Protein AF-A0A1X0ZME7-F1 (afdb_monomer_lite)

pLDDT: mean 74.27, std 9.09, range [40.81, 86.56]

Sequence (158 aa):
MDTLIKDPNEPKKK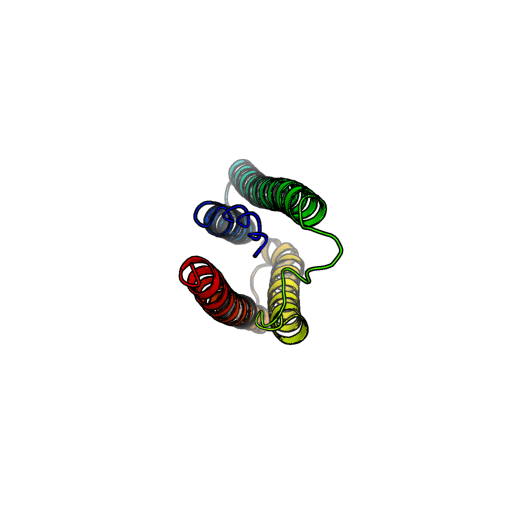KPIATLVGLAALIAAQFFTGHEWFRNLLLAIGVAGFALEGLFVVLYDRAHKKWLASQPDHVDPFRGAPEFPHLKQCIGLAIGMGAFCSIGYVGGPMRETGFTNENWWVLLLIPVMFAGFGYASRIQKKHSKAYMAWRDSQDHSK

Structure (mmCIF, N/CA/C/O backbone):
data_AF-A0A1X0ZME7-F1
#
_entry.id   AF-A0A1X0ZME7-F1
#
loop_
_atom_site.group_PDB
_atom_site.id
_atom_site.type_symbol
_atom_site.label_atom_id
_atom_site.label_alt_id
_atom_site.label_comp_id
_atom_site.label_asym_id
_atom_site.label_entity_id
_atom_site.label_seq_id
_atom_site.pdbx_PDB_ins_code
_atom_site.Cartn_x
_atom_site.Cartn_y
_atom_site.Cartn_z
_atom_site.occupancy
_atom_site.B_iso_or_equiv
_atom_site.auth_seq_id
_atom_site.auth_comp_id
_atom_site.auth_asym_id
_atom_site.auth_atom_id
_atom_site.pdbx_PDB_model_num
ATOM 1 N N . MET A 1 1 ? 24.068 -0.257 -32.023 1.00 44.34 1 MET A N 1
ATOM 2 C CA . MET A 1 1 ? 23.598 -0.367 -30.628 1.00 44.34 1 MET A CA 1
ATOM 3 C C . MET A 1 1 ? 22.367 0.502 -30.541 1.00 44.34 1 MET A C 1
ATOM 5 O O . MET A 1 1 ? 22.503 1.713 -30.421 1.00 44.34 1 MET A O 1
ATOM 9 N N . ASP A 1 2 ? 21.197 -0.100 -30.718 1.00 45.12 2 ASP A N 1
ATOM 10 C CA . ASP A 1 2 ? 19.942 0.638 -30.618 1.00 45.12 2 ASP A CA 1
ATOM 11 C C . ASP A 1 2 ? 19.630 0.859 -29.141 1.00 45.12 2 ASP A C 1
ATOM 13 O O . ASP A 1 2 ? 19.692 -0.059 -28.322 1.00 45.12 2 ASP A O 1
ATOM 17 N N . THR A 1 3 ? 19.424 2.120 -28.779 1.00 54.47 3 THR A N 1
ATOM 18 C CA . THR A 1 3 ? 19.296 2.555 -27.393 1.00 54.47 3 THR A CA 1
ATOM 19 C C . THR A 1 3 ? 17.866 2.338 -26.909 1.00 54.47 3 THR A C 1
ATOM 21 O O . THR A 1 3 ? 16.914 2.833 -27.508 1.00 54.47 3 THR A O 1
ATOM 24 N N . LEU A 1 4 ? 17.711 1.604 -25.803 1.00 58.50 4 LEU A N 1
ATOM 25 C CA . LEU A 1 4 ? 16.428 1.458 -25.114 1.00 58.50 4 LEU A CA 1
ATOM 26 C C . LEU A 1 4 ? 15.871 2.840 -24.745 1.00 58.50 4 LEU A C 1
ATOM 28 O O . LEU A 1 4 ? 16.574 3.682 -24.175 1.00 58.50 4 LEU A O 1
ATOM 32 N N . ILE A 1 5 ? 14.592 3.071 -25.051 1.00 62.28 5 ILE A N 1
ATOM 33 C CA . ILE A 1 5 ? 13.903 4.300 -24.646 1.00 62.28 5 ILE A CA 1
ATOM 34 C C . ILE A 1 5 ? 13.709 4.248 -23.128 1.00 62.28 5 ILE A C 1
ATOM 36 O O . ILE A 1 5 ? 13.294 3.227 -22.583 1.00 62.28 5 ILE A O 1
ATOM 40 N N . LYS A 1 6 ? 13.990 5.353 -22.435 1.00 66.38 6 LYS A N 1
ATOM 41 C CA . LYS A 1 6 ? 13.961 5.444 -20.969 1.00 66.38 6 LYS A CA 1
ATOM 42 C C . LYS A 1 6 ? 12.566 5.171 -20.384 1.00 66.38 6 LYS A C 1
ATOM 44 O O . LYS A 1 6 ? 11.595 5.802 -20.798 1.00 66.38 6 LYS A O 1
ATOM 49 N N . ASP A 1 7 ? 12.494 4.282 -19.388 1.00 63.94 7 ASP A N 1
ATOM 50 C CA . ASP A 1 7 ? 11.266 3.971 -18.632 1.00 63.94 7 ASP A CA 1
ATOM 51 C C . ASP A 1 7 ? 10.716 5.239 -17.944 1.00 63.94 7 ASP A C 1
ATOM 53 O O . ASP A 1 7 ? 11.474 5.934 -17.243 1.00 63.94 7 ASP A O 1
ATOM 57 N N . PRO A 1 8 ? 9.430 5.596 -18.140 1.00 60.47 8 PRO A N 1
ATOM 58 C CA . PRO A 1 8 ? 8.815 6.716 -17.444 1.00 60.47 8 PRO A CA 1
ATOM 59 C C . PRO A 1 8 ? 8.953 6.574 -15.923 1.00 60.47 8 PRO A C 1
ATOM 61 O O . PRO A 1 8 ? 8.586 5.571 -15.314 1.00 60.47 8 PRO A O 1
ATOM 64 N N . ASN A 1 9 ? 9.459 7.628 -15.275 1.00 60.56 9 ASN A N 1
ATOM 65 C CA . ASN A 1 9 ? 9.601 7.654 -13.821 1.00 60.56 9 ASN A CA 1
ATOM 66 C C . ASN A 1 9 ? 8.243 7.425 -13.141 1.00 60.56 9 ASN A C 1
ATOM 68 O O . ASN A 1 9 ? 7.329 8.241 -13.279 1.00 60.56 9 ASN A O 1
ATOM 72 N N . GLU A 1 10 ? 8.138 6.370 -12.331 1.00 58.09 10 GLU A N 1
ATOM 73 C CA . GLU A 1 10 ? 6.985 6.200 -11.449 1.00 58.09 10 GLU A CA 1
ATOM 74 C C . GLU A 1 10 ? 6.881 7.424 -10.510 1.00 58.09 10 GLU A C 1
ATOM 76 O O . GLU A 1 10 ? 7.906 7.883 -9.983 1.00 58.09 10 GLU A O 1
ATOM 81 N N . PRO A 1 11 ? 5.684 8.000 -10.280 1.00 54.94 11 PRO A N 1
ATOM 82 C CA . PRO A 1 11 ? 5.516 9.144 -9.387 1.00 54.94 11 PRO A CA 1
ATOM 83 C C . PRO A 1 11 ? 5.785 8.750 -7.921 1.00 54.94 11 PRO A C 1
ATOM 85 O O . PRO A 1 11 ? 4.875 8.503 -7.132 1.00 54.94 11 PRO A O 1
ATOM 88 N N . LYS A 1 12 ? 7.067 8.744 -7.532 1.00 54.44 12 LYS A N 1
ATOM 89 C CA . LYS A 1 12 ? 7.604 8.260 -6.243 1.00 54.44 12 LYS A CA 1
ATOM 90 C C . LYS A 1 12 ? 7.043 8.926 -4.977 1.00 54.44 12 LYS A C 1
ATOM 92 O O . LYS A 1 12 ? 7.315 8.438 -3.886 1.00 54.44 12 LYS A O 1
ATOM 97 N N . LYS A 1 13 ? 6.326 10.053 -5.068 1.00 50.94 13 LYS A N 1
ATOM 98 C CA . LYS A 1 13 ? 6.042 10.912 -3.897 1.00 50.94 13 LYS A CA 1
ATOM 99 C C . LYS A 1 13 ? 4.569 11.069 -3.505 1.00 50.94 13 LYS A C 1
ATOM 101 O O . LYS A 1 13 ? 4.320 11.543 -2.405 1.00 50.94 13 LYS A O 1
ATOM 106 N N . LYS A 1 14 ? 3.599 10.689 -4.349 1.00 52.03 14 LYS A N 1
ATOM 107 C CA . LYS A 1 14 ? 2.168 10.987 -4.091 1.00 52.03 14 LYS A CA 1
ATOM 108 C C . LYS A 1 14 ? 1.305 9.768 -3.741 1.00 52.03 14 LYS A C 1
ATOM 110 O O . LYS A 1 14 ? 0.389 9.911 -2.941 1.00 52.03 14 LYS A O 1
ATOM 115 N N . LYS A 1 15 ? 1.640 8.576 -4.254 1.00 54.75 15 LYS A N 1
ATOM 116 C CA . LYS A 1 15 ? 0.935 7.313 -3.950 1.00 54.75 15 LYS A CA 1
ATOM 117 C C . LYS A 1 15 ? 0.895 6.974 -2.447 1.00 54.75 15 LYS A C 1
ATOM 119 O O . LYS A 1 15 ? -0.200 6.899 -1.906 1.00 54.75 15 LYS A O 1
ATOM 124 N N . PRO A 1 16 ? 2.033 6.844 -1.732 1.00 60.56 16 PRO A N 1
ATOM 125 C CA . PRO A 1 16 ? 2.008 6.335 -0.358 1.00 60.56 16 PRO A CA 1
ATOM 126 C C . PRO A 1 16 ? 1.342 7.289 0.644 1.00 60.56 16 PRO A C 1
ATOM 128 O O . PRO A 1 16 ? 0.871 6.838 1.681 1.00 60.56 16 PRO A O 1
ATOM 131 N N . ILE A 1 17 ? 1.280 8.592 0.343 1.00 62.75 17 ILE A N 1
ATOM 132 C CA . ILE A 1 17 ? 0.643 9.592 1.213 1.00 62.75 17 ILE A CA 1
ATOM 133 C C . ILE A 1 17 ? -0.883 9.495 1.113 1.00 62.75 17 ILE A C 1
ATOM 135 O O . ILE A 1 17 ? -1.549 9.511 2.142 1.00 62.75 17 ILE A O 1
ATOM 139 N N . ALA A 1 18 ? -1.437 9.343 -0.097 1.00 62.97 18 ALA A N 1
ATOM 140 C CA . ALA A 1 18 ? -2.883 9.226 -0.295 1.00 62.97 18 ALA A CA 1
ATOM 141 C C . ALA A 1 18 ? -3.450 7.968 0.385 1.00 62.97 18 ALA A C 1
ATOM 143 O O . ALA A 1 18 ? -4.465 8.050 1.074 1.00 62.97 18 ALA A O 1
ATOM 144 N N . THR A 1 19 ? -2.742 6.839 0.279 1.00 65.12 19 THR A N 1
ATOM 145 C CA . THR A 1 19 ? -3.105 5.581 0.944 1.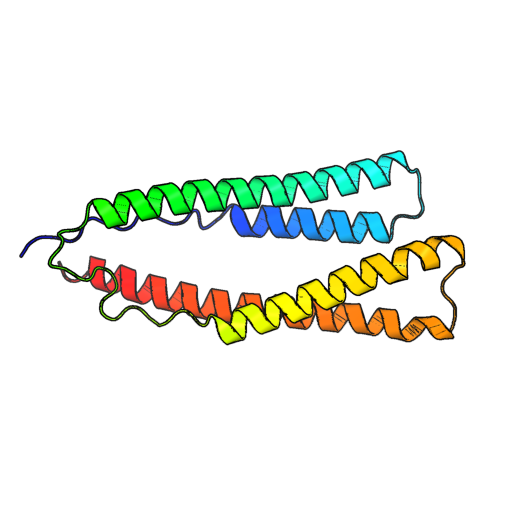00 65.12 19 THR A CA 1
ATOM 146 C C . THR A 1 19 ? -3.029 5.697 2.463 1.00 65.12 19 THR A C 1
ATOM 148 O O . THR A 1 19 ? -3.947 5.274 3.154 1.00 65.12 19 THR A O 1
ATOM 151 N N . LEU A 1 20 ? -1.962 6.303 3.004 1.00 67.50 20 LEU A N 1
ATOM 152 C CA . LEU A 1 20 ? -1.810 6.506 4.451 1.00 67.50 20 LEU A CA 1
ATOM 153 C C . LEU A 1 20 ? -2.905 7.409 5.021 1.00 67.50 20 LEU A C 1
ATOM 155 O O . LEU A 1 20 ? -3.473 7.087 6.060 1.00 67.50 20 LEU A O 1
ATOM 159 N N . VAL A 1 21 ? -3.215 8.512 4.335 1.00 73.31 21 VAL A N 1
ATOM 160 C CA . VAL A 1 21 ? -4.287 9.433 4.734 1.00 73.31 21 VAL A CA 1
ATOM 161 C C . VAL A 1 21 ? -5.645 8.737 4.658 1.00 73.31 21 VAL A C 1
ATOM 163 O O . VAL A 1 21 ? -6.425 8.839 5.600 1.00 73.31 21 VAL A O 1
ATOM 166 N N . GLY A 1 22 ? -5.907 7.982 3.586 1.00 73.75 22 GLY A N 1
ATOM 167 C CA . GLY A 1 22 ? -7.151 7.231 3.433 1.00 73.75 22 GLY A CA 1
ATOM 168 C C . GLY A 1 22 ? -7.332 6.169 4.521 1.00 73.75 22 GLY A C 1
ATOM 169 O O . GLY A 1 22 ? -8.386 6.095 5.149 1.00 73.75 22 GLY A O 1
ATOM 170 N N . LEU A 1 23 ? -6.283 5.395 4.810 1.00 71.75 23 LEU A N 1
ATOM 171 C CA . LEU A 1 23 ? -6.303 4.349 5.834 1.00 71.75 23 LEU A CA 1
ATOM 172 C C . LEU A 1 23 ? -6.454 4.939 7.245 1.00 71.75 23 LEU A C 1
ATOM 174 O O . LEU A 1 23 ? -7.252 4.444 8.036 1.00 71.75 23 LEU A O 1
ATOM 178 N N . ALA A 1 24 ? -5.738 6.026 7.548 1.00 73.88 24 ALA A N 1
ATOM 179 C CA . ALA A 1 24 ? -5.860 6.731 8.821 1.00 73.88 24 ALA A CA 1
ATOM 180 C C . ALA A 1 24 ? -7.265 7.318 9.018 1.00 73.88 24 ALA A C 1
ATOM 182 O O . ALA A 1 24 ? -7.812 7.221 10.113 1.00 73.88 24 ALA A O 1
ATOM 183 N N . ALA A 1 25 ? -7.870 7.873 7.962 1.00 76.88 25 ALA A N 1
ATOM 184 C CA . ALA A 1 25 ? -9.225 8.409 8.009 1.00 76.88 25 ALA A CA 1
ATOM 185 C C . ALA A 1 25 ? -10.276 7.311 8.240 1.00 76.88 25 ALA A C 1
ATOM 187 O O . ALA A 1 25 ? -11.174 7.503 9.054 1.00 76.88 25 ALA A O 1
ATOM 188 N N . LEU A 1 26 ? -10.137 6.142 7.600 1.00 74.19 26 LEU A N 1
ATOM 189 C CA . LEU A 1 26 ? -11.032 5.003 7.839 1.00 74.19 26 LEU A CA 1
ATOM 190 C C . LEU A 1 26 ? -10.895 4.439 9.257 1.00 74.19 26 LEU A C 1
ATOM 192 O O . LEU A 1 26 ? -11.903 4.169 9.904 1.00 74.19 26 LEU A O 1
ATOM 196 N N . ILE A 1 27 ? -9.666 4.299 9.765 1.00 72.94 27 ILE A N 1
ATOM 197 C CA . ILE A 1 27 ? -9.436 3.874 11.153 1.00 72.94 27 ILE A CA 1
ATOM 198 C C . ILE A 1 27 ? -10.060 4.896 12.110 1.00 72.94 27 ILE A C 1
ATOM 200 O O . ILE A 1 27 ? -10.824 4.520 12.994 1.00 72.94 27 ILE A O 1
ATOM 204 N N . ALA A 1 28 ? -9.806 6.191 11.903 1.00 74.19 28 ALA A N 1
ATOM 205 C CA . ALA A 1 28 ? -10.382 7.252 12.724 1.00 74.19 28 ALA A CA 1
ATOM 206 C C . ALA A 1 28 ? -11.918 7.248 12.686 1.00 74.19 28 ALA A C 1
ATOM 208 O O . ALA A 1 28 ? -12.540 7.391 13.734 1.00 74.19 28 ALA A O 1
ATOM 209 N N . ALA A 1 29 ? -12.534 7.030 11.518 1.00 73.44 29 ALA A N 1
ATOM 210 C CA . ALA A 1 29 ? -13.988 6.939 11.380 1.00 73.44 29 ALA A CA 1
ATOM 211 C C . ALA A 1 29 ? -14.584 5.803 12.225 1.00 73.44 29 ALA A C 1
ATOM 213 O O . ALA A 1 29 ? -15.652 5.974 12.811 1.00 73.44 29 ALA A O 1
ATOM 214 N N . GLN A 1 30 ? -13.882 4.672 12.323 1.00 69.25 30 GLN A N 1
ATOM 215 C CA . GLN A 1 30 ? -14.367 3.487 13.028 1.00 69.25 30 GLN A CA 1
ATOM 216 C C . GLN A 1 30 ? -14.342 3.632 14.551 1.00 69.25 30 GLN A C 1
ATOM 218 O O . GLN A 1 30 ? -15.204 3.084 15.232 1.00 69.25 30 GLN A O 1
ATOM 223 N N . PHE A 1 31 ? -13.392 4.404 15.081 1.00 67.88 31 PHE A N 1
ATOM 224 C CA . PHE A 1 31 ? -13.291 4.693 16.515 1.00 67.88 31 PHE A CA 1
ATOM 225 C C . PHE A 1 31 ? -13.994 5.994 16.925 1.00 67.88 31 PHE A C 1
ATOM 227 O O . PHE A 1 31 ? -14.079 6.302 18.114 1.00 67.88 31 PHE A O 1
ATOM 234 N N . PHE A 1 32 ? -14.521 6.765 15.969 1.00 71.94 32 PHE A N 1
ATOM 235 C CA . PHE A 1 32 ? -15.216 8.011 16.263 1.00 71.94 32 PHE A CA 1
ATOM 236 C C . PHE A 1 32 ? -16.651 7.749 16.748 1.00 71.94 32 PHE A C 1
ATOM 238 O O . PHE A 1 32 ? -17.540 7.350 15.990 1.00 71.94 32 PHE A O 1
ATOM 245 N N . THR A 1 33 ? -16.888 8.014 18.032 1.00 65.25 33 THR A N 1
ATOM 246 C CA . THR A 1 33 ? -18.199 7.894 18.696 1.00 65.25 33 THR A CA 1
ATOM 247 C C . THR A 1 33 ? -18.973 9.217 18.764 1.00 65.25 33 THR A C 1
ATOM 249 O O . THR A 1 33 ? -20.065 9.258 19.321 1.00 65.25 33 THR A O 1
ATOM 252 N N . GLY A 1 34 ? -18.428 10.298 18.191 1.00 68.69 34 GLY A N 1
ATOM 253 C CA . GLY A 1 34 ? -19.056 11.620 18.155 1.00 68.69 34 GLY A CA 1
ATOM 254 C C . GLY A 1 34 ? -20.099 11.798 17.042 1.00 68.69 34 GLY A C 1
ATOM 255 O O . GLY A 1 34 ? -20.668 10.844 16.517 1.00 68.69 34 GLY A O 1
ATOM 256 N N . HIS A 1 35 ? -20.336 13.057 16.661 1.00 76.50 35 HIS A N 1
ATOM 257 C CA . HIS A 1 35 ? -21.356 13.463 15.685 1.00 76.50 35 HIS A CA 1
ATOM 258 C C . HIS A 1 35 ? -21.237 12.728 14.334 1.00 76.50 35 HIS A C 1
ATOM 260 O O . HIS A 1 35 ? -20.172 12.723 13.713 1.00 76.50 35 HIS A O 1
ATOM 266 N N . GLU A 1 36 ? -22.347 12.185 13.819 1.00 75.69 36 GLU A N 1
ATOM 267 C CA . GLU A 1 36 ? -22.352 11.373 12.585 1.00 75.69 36 GLU A CA 1
ATOM 268 C C . GLU A 1 36 ? -21.784 12.092 11.354 1.00 75.69 36 GLU A C 1
ATOM 270 O O . GLU A 1 36 ? -21.160 11.465 10.499 1.00 75.69 36 GLU A O 1
ATOM 275 N N . TRP A 1 37 ? -21.935 13.417 11.288 1.00 78.19 37 TRP A N 1
ATOM 276 C CA . TRP A 1 37 ? -21.370 14.243 10.222 1.00 78.19 37 TRP A CA 1
ATOM 277 C C . TRP A 1 37 ? -19.847 14.089 10.104 1.00 78.19 37 TRP A C 1
ATOM 279 O O . TRP A 1 37 ? -19.325 13.897 9.007 1.00 78.19 37 TRP A O 1
ATOM 289 N N . PHE A 1 38 ? -19.129 14.111 11.231 1.00 78.19 38 PHE A N 1
ATOM 290 C CA . PHE A 1 38 ? -17.673 13.956 11.245 1.00 78.19 38 PHE A CA 1
ATOM 291 C C . PHE A 1 38 ? -17.245 12.545 10.838 1.00 78.19 38 PHE A C 1
ATOM 293 O O . PHE A 1 38 ? -16.267 12.392 10.108 1.00 78.19 38 PHE A O 1
ATOM 300 N N . ARG A 1 39 ? -18.008 11.518 11.233 1.00 72.50 39 ARG A N 1
ATOM 301 C CA . ARG A 1 39 ? -17.779 10.137 10.785 1.00 72.50 39 ARG A CA 1
ATOM 302 C C . ARG A 1 39 ? -17.922 10.022 9.266 1.00 72.50 39 ARG A C 1
ATOM 304 O O . ARG A 1 39 ? -17.044 9.472 8.608 1.00 72.50 39 ARG A O 1
ATOM 311 N N . ASN A 1 40 ? -18.989 10.586 8.701 1.00 77.75 40 ASN A N 1
ATOM 312 C CA . ASN A 1 40 ? -19.235 10.561 7.258 1.00 77.75 40 ASN A CA 1
ATOM 313 C C . ASN A 1 40 ? -18.165 11.340 6.478 1.00 77.75 40 ASN A C 1
ATOM 315 O O . ASN A 1 40 ? -17.740 10.895 5.413 1.00 77.75 40 ASN A O 1
ATOM 319 N N . LEU A 1 41 ? -17.671 12.452 7.030 1.00 82.88 41 LEU A N 1
ATOM 320 C CA . LEU A 1 41 ? -16.558 13.208 6.454 1.00 82.88 41 LEU A CA 1
ATOM 321 C C . LEU A 1 41 ? -15.261 12.380 6.418 1.00 82.88 41 LEU A C 1
ATOM 323 O O . LEU A 1 41 ? -14.583 12.340 5.393 1.00 82.88 41 LEU A O 1
ATOM 327 N N . LEU A 1 42 ? -14.929 11.685 7.513 1.00 78.88 42 LEU A N 1
ATOM 328 C CA . LEU A 1 42 ? -13.753 10.810 7.591 1.00 78.88 42 LEU A CA 1
ATOM 329 C C . LEU A 1 42 ? -13.847 9.634 6.609 1.00 78.88 42 LEU A C 1
ATOM 331 O O . LEU A 1 42 ? -12.867 9.320 5.934 1.00 78.88 42 LEU A O 1
ATOM 335 N N . LEU A 1 43 ? -15.031 9.034 6.460 1.00 77.62 43 LEU A N 1
ATOM 336 C CA . LEU A 1 43 ? -15.275 8.000 5.452 1.00 77.62 43 LEU A CA 1
ATOM 337 C C . LEU A 1 43 ? -15.100 8.543 4.027 1.00 77.62 43 LEU A C 1
ATOM 339 O O . LEU A 1 43 ? -14.441 7.902 3.210 1.00 77.62 43 LEU A O 1
ATOM 343 N N . ALA A 1 44 ? -15.620 9.740 3.735 1.00 77.62 44 ALA A N 1
ATOM 344 C CA . ALA A 1 44 ? -15.461 10.382 2.431 1.00 77.62 44 ALA A CA 1
ATOM 345 C C . ALA A 1 44 ? -13.987 10.678 2.104 1.00 77.62 44 ALA A C 1
ATOM 347 O O . ALA A 1 44 ? -13.545 10.418 0.984 1.00 77.62 44 ALA A O 1
ATOM 348 N N . ILE A 1 45 ? -13.205 11.151 3.083 1.00 80.94 45 ILE A N 1
ATOM 349 C CA . ILE A 1 45 ? -11.750 11.332 2.947 1.00 80.94 45 ILE A CA 1
ATOM 350 C C . ILE A 1 45 ? -11.064 9.988 2.677 1.00 80.94 45 ILE A C 1
ATOM 352 O O . ILE A 1 45 ? -10.216 9.902 1.788 1.00 80.94 45 ILE A O 1
ATOM 356 N N . GLY A 1 46 ? -11.462 8.938 3.402 1.00 75.31 46 GLY A N 1
ATOM 357 C CA . GLY A 1 46 ? -11.008 7.567 3.183 1.00 75.31 46 GLY A CA 1
ATOM 358 C C . GLY A 1 46 ? -11.182 7.133 1.729 1.00 75.31 46 GLY A C 1
ATOM 359 O O . GLY A 1 46 ? -10.206 6.829 1.043 1.00 75.31 46 GLY A O 1
ATO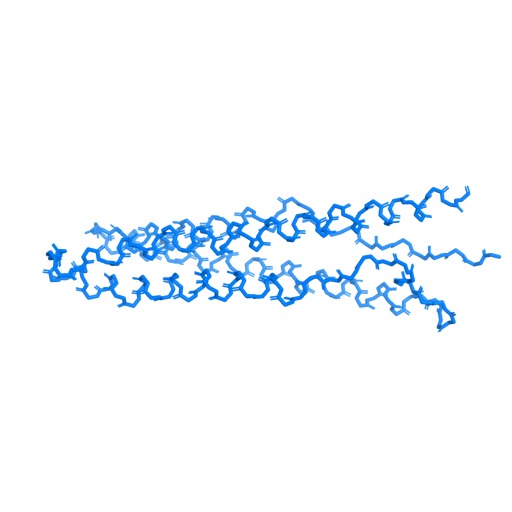M 360 N N . VAL A 1 47 ? -12.422 7.180 1.235 1.00 76.94 47 VAL A N 1
ATOM 361 C CA . VAL A 1 47 ? -12.785 6.802 -0.141 1.00 76.94 47 VAL A CA 1
ATOM 362 C C . VAL A 1 47 ? -12.044 7.652 -1.177 1.00 76.94 47 VAL A C 1
ATOM 364 O O . VAL A 1 47 ? -11.512 7.107 -2.145 1.00 76.94 47 VAL A O 1
ATOM 367 N N . ALA A 1 48 ? -11.949 8.969 -0.973 1.00 75.44 48 ALA A N 1
ATOM 368 C CA . ALA A 1 48 ? -11.231 9.866 -1.877 1.00 75.44 48 ALA A CA 1
ATOM 369 C C . ALA A 1 48 ? -9.729 9.541 -1.957 1.00 75.44 48 ALA A C 1
ATOM 371 O O . ALA A 1 48 ? -9.150 9.579 -3.045 1.00 75.44 48 ALA A O 1
ATOM 372 N N . GLY A 1 49 ? -9.103 9.172 -0.833 1.00 73.31 49 GLY A N 1
ATOM 373 C CA . GLY A 1 49 ? -7.705 8.735 -0.786 1.00 73.31 49 GLY A CA 1
ATOM 374 C C . GLY A 1 49 ? -7.450 7.497 -1.650 1.00 73.31 49 GLY A C 1
ATOM 375 O O . GLY A 1 49 ? -6.533 7.500 -2.474 1.00 73.31 49 GLY A O 1
ATOM 376 N N . PHE A 1 50 ? -8.311 6.481 -1.536 1.00 72.06 50 PHE A N 1
ATOM 377 C CA . PHE A 1 50 ? -8.229 5.271 -2.364 1.00 72.06 50 PHE A CA 1
ATOM 378 C C . PHE A 1 50 ? -8.546 5.533 -3.841 1.00 72.06 50 PHE A C 1
ATOM 380 O O . PHE A 1 50 ? -7.869 5.000 -4.720 1.00 72.06 50 PHE A O 1
ATOM 387 N N . ALA A 1 51 ? -9.531 6.385 -4.141 1.00 75.69 51 ALA A N 1
ATOM 388 C CA . ALA A 1 51 ? -9.863 6.752 -5.517 1.00 75.69 51 ALA A CA 1
ATOM 389 C C . ALA A 1 51 ? -8.693 7.466 -6.219 1.00 75.69 51 ALA A C 1
ATOM 391 O O . ALA A 1 51 ? -8.370 7.155 -7.368 1.00 75.69 51 ALA A O 1
ATOM 392 N N . LEU A 1 52 ? -8.015 8.383 -5.519 1.00 75.56 52 LEU A N 1
ATOM 393 C CA . LEU A 1 52 ? -6.820 9.061 -6.026 1.00 75.56 52 LEU A CA 1
ATOM 394 C C . LEU A 1 52 ? -5.659 8.089 -6.255 1.00 75.56 52 LEU A C 1
ATOM 396 O O . LEU A 1 52 ? -4.980 8.183 -7.278 1.00 75.56 52 LEU A O 1
ATOM 400 N N . GLU A 1 53 ? -5.436 7.141 -5.343 1.00 70.69 53 GLU A N 1
ATOM 401 C CA . GLU A 1 53 ? -4.436 6.087 -5.533 1.00 70.69 53 GLU A CA 1
ATOM 402 C C . GLU A 1 53 ? -4.725 5.260 -6.792 1.00 70.69 53 GLU A C 1
ATOM 404 O O . GLU A 1 53 ? -3.840 5.105 -7.638 1.00 70.69 53 GLU A O 1
ATOM 409 N N . GLY A 1 54 ? -5.969 4.799 -6.955 1.00 70.31 54 GLY A N 1
ATOM 410 C CA . GLY A 1 54 ? -6.401 4.056 -8.138 1.00 70.31 54 GLY A CA 1
ATOM 411 C C . GLY A 1 54 ? -6.161 4.839 -9.430 1.00 70.31 54 GLY A C 1
ATOM 412 O O . GLY A 1 54 ? -5.619 4.301 -10.396 1.00 70.31 54 GLY A O 1
ATOM 413 N N . LEU A 1 55 ? -6.460 6.140 -9.430 1.00 79.50 55 LEU A N 1
ATOM 414 C CA . LEU A 1 55 ? -6.211 7.013 -10.576 1.00 79.50 55 LEU A CA 1
ATOM 415 C C . LEU A 1 55 ? -4.712 7.117 -10.914 1.00 79.50 55 LEU A C 1
ATOM 417 O O . LEU A 1 55 ? -4.343 7.024 -12.086 1.00 79.50 55 LEU A O 1
ATOM 421 N N . PHE A 1 56 ? -3.828 7.231 -9.915 1.00 74.38 56 PHE A N 1
ATOM 422 C CA . PHE A 1 56 ? -2.377 7.211 -10.144 1.00 74.38 56 PHE A CA 1
ATOM 423 C C . PHE A 1 56 ? -1.874 5.869 -10.686 1.00 74.38 56 PHE A C 1
ATOM 425 O O . PHE A 1 56 ? -0.952 5.858 -11.504 1.00 74.38 56 PHE A O 1
ATOM 432 N N . VAL A 1 57 ? -2.453 4.746 -10.252 1.00 73.62 57 VAL A N 1
ATOM 433 C CA . VAL A 1 57 ? -2.123 3.413 -10.784 1.00 73.62 57 VAL A CA 1
ATOM 434 C C . VAL A 1 57 ? -2.509 3.312 -12.257 1.00 73.62 57 VAL A C 1
ATOM 436 O O . VAL A 1 57 ? -1.675 2.919 -13.067 1.00 73.62 57 VAL A O 1
ATOM 439 N N . VAL A 1 58 ? -3.721 3.737 -12.625 1.00 76.75 58 VAL A N 1
ATOM 440 C CA . VAL A 1 58 ? -4.200 3.696 -14.018 1.00 76.75 58 VAL A CA 1
ATOM 441 C C . VAL A 1 58 ? -3.366 4.594 -14.930 1.00 76.75 58 VAL A C 1
ATOM 443 O O . VAL A 1 58 ? -3.017 4.196 -16.042 1.00 76.75 58 VAL A O 1
ATOM 446 N N . LEU A 1 59 ? -3.026 5.807 -14.481 1.00 79.25 59 LEU A N 1
ATOM 447 C CA . LEU A 1 59 ? -2.173 6.710 -15.258 1.00 79.25 59 LEU A CA 1
ATOM 448 C C . LEU A 1 59 ? -0.782 6.115 -15.492 1.00 79.25 59 LEU A C 1
ATOM 450 O O . LEU A 1 59 ? -0.267 6.196 -16.607 1.00 79.25 59 LEU A O 1
ATOM 454 N N . TYR A 1 60 ? -0.196 5.501 -14.462 1.00 75.06 60 TYR A N 1
ATOM 455 C CA . TYR A 1 60 ? 1.103 4.849 -14.580 1.00 75.06 60 TYR A CA 1
ATOM 456 C C . TYR A 1 60 ? 1.048 3.622 -15.498 1.00 75.06 60 TYR A C 1
ATOM 458 O O . TYR A 1 60 ? 1.880 3.516 -16.390 1.00 75.06 60 TYR A O 1
ATOM 466 N N . ASP A 1 61 ? 0.039 2.757 -15.362 1.00 77.31 61 ASP A N 1
ATOM 467 C CA . ASP A 1 61 ? -0.147 1.585 -16.232 1.00 77.31 61 ASP A CA 1
ATOM 468 C C . ASP A 1 61 ? -0.288 1.989 -17.707 1.00 77.31 61 ASP A C 1
ATOM 470 O O . ASP A 1 61 ? 0.361 1.425 -18.586 1.00 77.31 61 ASP A O 1
ATOM 474 N N . ARG A 1 62 ? -1.063 3.043 -17.994 1.00 80.00 62 ARG A N 1
ATOM 475 C CA . ARG A 1 62 ? -1.172 3.589 -19.356 1.00 80.00 62 ARG A CA 1
ATOM 476 C C . ARG A 1 62 ? 0.164 4.106 -19.886 1.00 80.00 62 ARG A C 1
ATOM 478 O O . ARG A 1 62 ? 0.466 3.889 -21.058 1.00 80.00 62 ARG A O 1
ATOM 485 N N . ALA A 1 63 ? 0.942 4.808 -19.064 1.00 79.25 63 ALA A N 1
ATOM 486 C CA . ALA A 1 63 ? 2.259 5.302 -19.460 1.00 79.25 63 ALA A CA 1
ATOM 487 C C . ALA A 1 63 ? 3.245 4.147 -19.699 1.00 79.25 63 ALA A C 1
ATOM 489 O O . ALA A 1 63 ? 3.961 4.153 -20.697 1.00 79.25 63 ALA A O 1
ATOM 490 N N . HIS A 1 64 ? 3.223 3.134 -18.835 1.00 77.75 64 HIS A N 1
ATOM 491 C CA . HIS A 1 64 ? 4.082 1.960 -18.923 1.00 77.75 64 HIS A CA 1
ATOM 492 C C . HIS A 1 64 ? 3.756 1.093 -20.148 1.00 77.75 64 HIS A C 1
ATOM 494 O O . HIS A 1 64 ? 4.656 0.711 -20.887 1.00 77.75 64 HIS A O 1
ATOM 500 N N . LYS A 1 65 ? 2.471 0.871 -20.455 1.00 81.69 65 LYS A N 1
ATOM 501 C CA . LYS A 1 65 ? 2.045 0.178 -21.685 1.00 81.69 65 LYS A CA 1
ATOM 502 C C . LYS A 1 65 ? 2.488 0.903 -22.953 1.00 81.69 65 LYS A C 1
ATOM 504 O O . LYS A 1 65 ? 2.944 0.262 -23.892 1.00 81.69 65 LYS A O 1
ATOM 509 N N . LYS A 1 66 ? 2.381 2.237 -22.979 1.00 82.56 66 LYS A N 1
ATOM 510 C CA . LYS A 1 66 ? 2.886 3.046 -24.102 1.00 82.56 66 LYS A CA 1
ATOM 511 C C . LYS A 1 66 ? 4.400 2.933 -24.246 1.00 82.56 66 LYS A C 1
ATOM 513 O O . LYS A 1 66 ? 4.891 2.864 -25.364 1.00 82.56 66 LYS A O 1
ATOM 518 N N . TRP A 1 67 ? 5.116 2.905 -23.126 1.00 80.81 67 TRP A N 1
ATOM 519 C CA . TRP A 1 67 ? 6.560 2.714 -23.118 1.00 80.81 67 TRP A CA 1
ATOM 520 C C . TRP A 1 67 ? 6.958 1.327 -23.638 1.00 80.81 67 TRP A C 1
ATOM 522 O O . TRP A 1 67 ? 7.824 1.252 -24.505 1.00 80.81 67 TRP A O 1
ATOM 532 N N . LEU A 1 68 ? 6.287 0.257 -23.198 1.00 80.44 68 LEU A N 1
ATOM 533 C CA . LEU A 1 68 ? 6.515 -1.103 -23.700 1.00 80.44 68 LEU A CA 1
ATOM 534 C C . LEU A 1 68 ? 6.281 -1.199 -25.207 1.00 80.44 68 LEU A C 1
ATOM 536 O O . LEU A 1 68 ? 7.127 -1.717 -25.922 1.00 80.44 68 LEU A O 1
ATOM 540 N N . ALA A 1 69 ? 5.177 -0.629 -25.695 1.00 80.75 69 ALA A N 1
ATOM 541 C CA . ALA A 1 69 ? 4.857 -0.601 -27.122 1.00 80.75 69 ALA A CA 1
ATOM 542 C C . ALA A 1 69 ? 5.838 0.238 -27.964 1.00 80.75 69 ALA A C 1
ATOM 544 O O . ALA A 1 69 ? 5.843 0.126 -29.184 1.00 80.75 69 ALA A O 1
ATOM 545 N N . SER A 1 70 ? 6.639 1.102 -27.330 1.00 79.25 70 SER A N 1
ATOM 546 C CA . SER A 1 70 ? 7.677 1.890 -28.004 1.00 79.25 70 SER A CA 1
ATOM 547 C C . SER A 1 70 ? 9.045 1.203 -28.041 1.00 79.25 70 SER A C 1
ATOM 549 O O . SER A 1 70 ? 9.966 1.741 -28.652 1.00 79.25 70 SER A O 1
ATOM 551 N N . GLN A 1 71 ? 9.197 0.042 -27.391 1.00 77.06 71 GLN A N 1
ATOM 552 C CA . 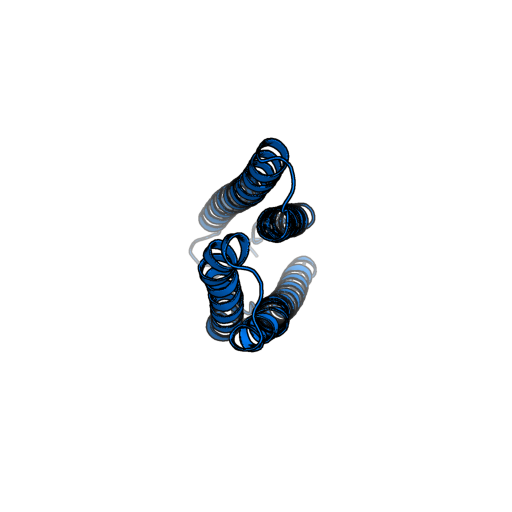GLN A 1 71 ? 10.445 -0.718 -27.423 1.00 77.06 71 GLN A CA 1
ATOM 553 C C . GLN A 1 71 ? 10.569 -1.525 -28.725 1.00 77.06 71 GLN A C 1
ATOM 555 O O . GLN A 1 71 ? 9.554 -1.950 -29.274 1.00 77.06 71 GLN A O 1
ATOM 560 N N . PRO A 1 72 ? 11.792 -1.767 -29.226 1.00 78.25 72 PRO A N 1
ATOM 561 C CA . PRO A 1 72 ? 12.004 -2.651 -30.369 1.00 78.25 72 PRO A CA 1
ATOM 562 C C . PRO A 1 72 ? 11.597 -4.100 -30.047 1.00 78.25 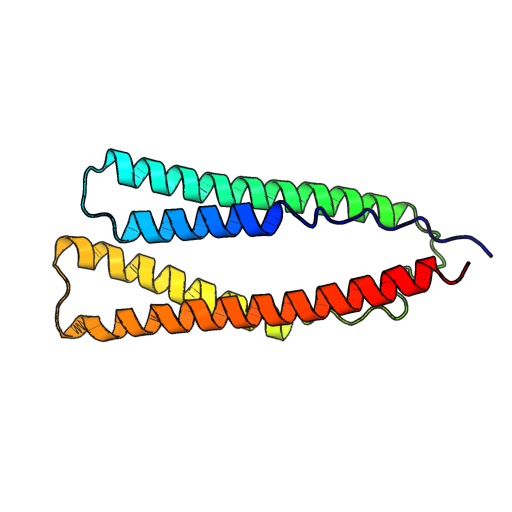72 PRO A C 1
ATOM 564 O O . PRO A 1 72 ? 12.036 -4.643 -29.036 1.00 78.25 72 PRO A O 1
ATOM 567 N N . ASP A 1 73 ? 10.857 -4.762 -30.944 1.00 75.38 73 ASP A N 1
ATOM 568 C CA . ASP A 1 73 ? 10.301 -6.120 -30.740 1.00 75.38 73 ASP A CA 1
ATOM 569 C C . ASP A 1 73 ? 11.341 -7.219 -30.439 1.00 75.38 73 ASP A C 1
ATOM 571 O O . ASP A 1 73 ? 11.007 -8.287 -29.930 1.00 75.38 73 ASP A O 1
ATOM 575 N N . HIS A 1 74 ? 12.611 -6.985 -30.773 1.00 74.06 74 HIS A N 1
ATOM 576 C CA . HIS A 1 74 ? 13.699 -7.954 -30.619 1.00 74.06 74 HIS A CA 1
ATOM 577 C C . HIS A 1 74 ? 14.479 -7.804 -29.302 1.00 74.06 74 HIS A C 1
ATOM 579 O O . HIS A 1 74 ? 15.413 -8.571 -29.054 1.00 74.06 74 HIS A O 1
ATOM 585 N N . VAL A 1 75 ? 14.132 -6.822 -28.465 1.00 71.75 75 VAL A N 1
ATOM 586 C CA . VAL A 1 75 ? 14.798 -6.566 -27.185 1.00 71.75 75 VAL A CA 1
ATOM 587 C C . VAL A 1 75 ? 13.821 -6.842 -26.052 1.00 71.75 75 VAL A C 1
ATOM 589 O O . VAL A 1 75 ? 12.746 -6.261 -26.012 1.00 71.75 75 VAL A O 1
ATOM 592 N N . ASP A 1 76 ? 14.208 -7.701 -25.106 1.00 76.62 76 ASP A N 1
ATOM 593 C CA . ASP A 1 76 ? 13.501 -7.828 -23.829 1.00 76.62 76 ASP A CA 1
ATOM 594 C C . ASP A 1 76 ? 13.920 -6.665 -22.909 1.00 76.62 76 ASP A C 1
ATOM 596 O O . ASP A 1 76 ? 15.059 -6.657 -22.419 1.00 76.62 76 ASP A O 1
ATOM 600 N N . PRO A 1 77 ? 13.038 -5.678 -22.658 1.00 71.75 77 PRO A N 1
ATOM 601 C CA . PRO A 1 77 ? 13.380 -4.502 -21.870 1.00 71.75 77 PRO A CA 1
ATOM 602 C C . PRO A 1 77 ? 13.527 -4.808 -20.371 1.00 71.75 77 PRO A C 1
ATOM 604 O O . PRO A 1 77 ? 14.033 -3.963 -19.637 1.00 71.75 77 PRO A O 1
ATOM 607 N N . PHE A 1 78 ? 13.127 -5.997 -19.904 1.00 76.75 78 PHE A N 1
ATOM 608 C CA . PHE A 1 78 ? 13.249 -6.423 -18.505 1.00 76.75 78 PHE A CA 1
ATOM 609 C C . PHE A 1 78 ? 14.382 -7.417 -18.270 1.00 76.75 78 PHE A C 1
ATOM 611 O O . PHE A 1 78 ? 14.498 -7.990 -17.182 1.00 76.75 78 PHE A O 1
ATOM 618 N N . ARG A 1 79 ? 15.246 -7.629 -19.263 1.00 78.81 79 ARG A N 1
ATOM 619 C CA . ARG A 1 79 ? 16.332 -8.595 -19.147 1.00 78.81 79 ARG A CA 1
ATOM 620 C C . ARG A 1 79 ? 17.226 -8.283 -17.938 1.00 78.81 79 ARG A C 1
ATOM 622 O O . ARG A 1 79 ? 17.861 -7.234 -17.851 1.00 78.81 79 ARG A O 1
ATOM 629 N N . GLY A 1 80 ? 17.299 -9.231 -17.004 1.00 79.50 80 GLY A N 1
ATOM 630 C CA . GLY A 1 80 ? 18.095 -9.111 -15.777 1.00 79.50 80 GLY A CA 1
ATOM 631 C C . GLY A 1 80 ? 17.457 -8.268 -14.666 1.00 79.50 80 GLY A C 1
ATOM 632 O O . GLY A 1 80 ? 18.108 -8.048 -13.643 1.00 79.50 80 GLY A O 1
ATOM 633 N N . ALA A 1 81 ? 16.212 -7.810 -14.835 1.00 80.31 81 ALA A N 1
ATOM 634 C CA . ALA A 1 81 ? 15.473 -7.141 -13.775 1.00 80.31 81 ALA A CA 1
ATOM 635 C C . ALA A 1 81 ? 15.229 -8.104 -12.595 1.00 80.31 81 ALA A C 1
ATOM 637 O O . ALA A 1 81 ? 15.020 -9.304 -12.801 1.00 80.31 81 ALA A O 1
ATOM 638 N N . PRO A 1 82 ? 15.251 -7.607 -11.345 1.00 79.94 82 PRO A N 1
ATOM 639 C CA . PRO A 1 82 ? 14.901 -8.425 -10.193 1.00 79.94 82 PRO A CA 1
ATOM 640 C C . PRO A 1 82 ? 13.453 -8.914 -10.307 1.00 79.94 82 PRO A C 1
ATOM 642 O O . PRO A 1 82 ? 12.556 -8.146 -10.648 1.00 79.94 82 PRO A O 1
ATOM 645 N N . GLU A 1 83 ? 13.229 -10.188 -9.988 1.00 80.69 83 GLU A N 1
ATOM 646 C CA . GLU A 1 83 ? 11.896 -10.782 -10.023 1.00 80.69 83 GLU A CA 1
ATOM 647 C C . GLU A 1 83 ? 10.979 -10.120 -8.987 1.00 80.69 83 GLU A C 1
ATOM 649 O O . GLU A 1 83 ? 11.349 -9.921 -7.818 1.00 80.69 83 GLU A O 1
ATOM 654 N N . PHE A 1 84 ? 9.760 -9.787 -9.412 1.00 74.94 84 PHE A N 1
ATOM 655 C CA . PHE A 1 84 ? 8.778 -9.188 -8.526 1.00 74.94 84 PHE A CA 1
ATOM 656 C C . PHE A 1 84 ? 8.365 -10.209 -7.452 1.00 74.94 84 PHE A C 1
ATOM 658 O O . PHE A 1 84 ? 7.932 -11.312 -7.790 1.00 74.94 84 PHE A O 1
ATOM 665 N N . PRO A 1 85 ? 8.443 -9.886 -6.146 1.00 73.75 85 PRO A N 1
ATOM 666 C CA . PRO A 1 85 ? 8.128 -10.823 -5.069 1.00 73.75 85 PRO A CA 1
ATOM 667 C C . PRO A 1 85 ? 6.607 -10.966 -4.872 1.00 73.75 85 PRO A C 1
ATOM 669 O O . PRO A 1 85 ? 6.097 -10.734 -3.771 1.00 73.75 85 PRO A O 1
ATOM 672 N N . HIS A 1 86 ? 5.891 -11.354 -5.934 1.00 73.19 86 HIS A N 1
ATOM 673 C CA . HIS A 1 86 ? 4.430 -11.412 -6.012 1.00 73.19 86 HIS A CA 1
ATOM 674 C C . HIS A 1 86 ? 3.830 -12.133 -4.810 1.00 73.19 86 HIS A C 1
ATOM 676 O O . HIS A 1 86 ? 3.032 -11.561 -4.075 1.00 73.19 86 HIS A O 1
ATOM 682 N N . LEU A 1 87 ? 4.281 -13.357 -4.540 1.00 75.44 87 LEU A N 1
ATOM 683 C CA . LEU A 1 87 ? 3.663 -14.195 -3.520 1.00 75.44 87 LEU A CA 1
ATOM 684 C C . LEU A 1 87 ? 3.807 -13.610 -2.104 1.00 75.44 87 LEU A C 1
ATOM 686 O O . LEU A 1 87 ? 2.829 -13.497 -1.372 1.00 75.44 87 LEU A O 1
ATOM 690 N N . LYS A 1 88 ? 5.016 -13.187 -1.715 1.00 77.31 88 LYS A N 1
ATOM 691 C CA . LYS A 1 88 ? 5.294 -12.703 -0.348 1.00 77.31 88 LYS A CA 1
ATOM 692 C C . LYS A 1 88 ? 4.622 -11.360 -0.069 1.00 77.31 88 LYS A C 1
ATOM 694 O O . LYS A 1 88 ? 4.101 -11.152 1.026 1.00 77.31 88 LYS A O 1
ATOM 699 N N . GLN A 1 89 ? 4.613 -10.458 -1.051 1.00 77.88 89 GLN A N 1
ATOM 700 C CA .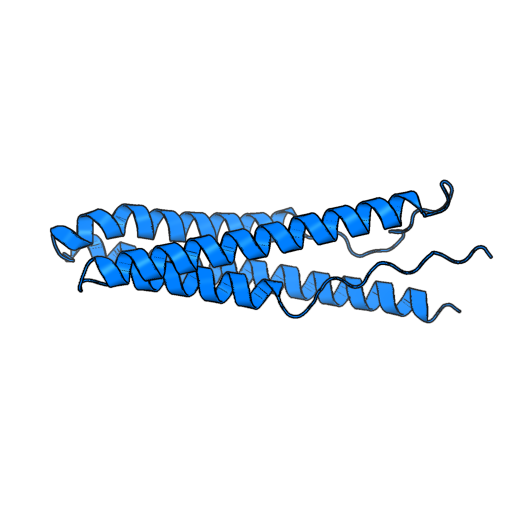 GLN A 1 89 ? 3.923 -9.177 -0.926 1.00 77.88 89 GLN A CA 1
ATOM 701 C C . GLN A 1 89 ? 2.401 -9.367 -0.877 1.00 77.88 89 GLN A C 1
ATOM 703 O O . GLN A 1 89 ? 1.754 -8.775 -0.014 1.00 77.88 89 GLN A O 1
ATOM 708 N N . CYS A 1 90 ? 1.838 -10.215 -1.746 1.00 75.56 90 CYS A N 1
ATOM 709 C CA . CYS A 1 90 ? 0.405 -10.511 -1.763 1.00 75.56 90 CYS A CA 1
ATOM 710 C C . CYS A 1 90 ? -0.065 -11.161 -0.459 1.00 75.56 90 CYS A C 1
ATOM 712 O O . CYS A 1 90 ? -1.098 -10.757 0.061 1.00 75.56 90 CYS A O 1
ATOM 714 N N . ILE A 1 91 ? 0.704 -12.096 0.113 1.00 81.06 91 ILE A N 1
ATOM 715 C CA . ILE A 1 91 ? 0.379 -12.708 1.411 1.00 81.06 91 ILE A CA 1
ATOM 716 C C . ILE A 1 91 ? 0.332 -11.644 2.517 1.00 81.06 91 ILE A C 1
ATOM 718 O O . ILE A 1 91 ? -0.637 -11.586 3.269 1.00 81.06 91 ILE A O 1
ATOM 722 N N . GLY A 1 92 ? 1.337 -10.764 2.597 1.00 79.00 92 GLY A N 1
ATOM 723 C CA . GLY A 1 92 ? 1.354 -9.687 3.593 1.00 79.00 92 GLY A CA 1
ATOM 724 C C . GLY A 1 92 ? 0.171 -8.722 3.455 1.00 79.00 92 GLY A C 1
ATOM 725 O O . GLY A 1 92 ? -0.458 -8.372 4.453 1.00 79.00 92 GLY A O 1
ATOM 726 N N . LEU A 1 93 ? -0.172 -8.340 2.218 1.00 79.06 93 LEU A N 1
ATOM 727 C CA . LEU A 1 93 ? -1.336 -7.495 1.928 1.00 79.06 93 LEU A CA 1
ATOM 728 C C . LEU A 1 93 ? -2.655 -8.187 2.273 1.00 79.06 93 LEU A C 1
ATOM 730 O O . LEU A 1 93 ? -3.506 -7.564 2.899 1.00 79.06 93 LEU A O 1
ATOM 734 N N . ALA A 1 94 ? -2.813 -9.462 1.914 1.00 78.50 94 ALA A N 1
ATOM 735 C CA . ALA A 1 94 ? -4.015 -10.234 2.208 1.00 78.50 94 ALA A CA 1
ATOM 736 C C . ALA A 1 94 ? -4.238 -10.374 3.719 1.00 78.50 94 ALA A C 1
ATOM 738 O O . ALA A 1 94 ? -5.352 -10.166 4.191 1.00 78.50 94 ALA A O 1
ATOM 739 N N . ILE A 1 95 ? -3.176 -10.644 4.489 1.00 83.94 95 ILE A N 1
ATOM 740 C CA . ILE A 1 95 ? -3.240 -10.699 5.958 1.00 83.94 95 ILE A CA 1
ATOM 741 C C . ILE A 1 95 ? -3.611 -9.324 6.532 1.00 83.94 95 ILE A C 1
ATOM 743 O O . ILE A 1 95 ? -4.499 -9.232 7.377 1.00 83.94 95 ILE A O 1
ATOM 747 N N . GLY A 1 96 ? -2.972 -8.250 6.053 1.00 78.94 96 GLY A N 1
ATOM 748 C CA . GLY A 1 96 ? -3.254 -6.884 6.501 1.00 78.94 96 GLY A CA 1
ATOM 749 C C . GLY A 1 96 ? -4.694 -6.441 6.214 1.00 78.94 96 GLY A C 1
ATOM 750 O O . GLY A 1 96 ? -5.385 -5.965 7.113 1.00 78.94 96 GLY A O 1
ATOM 751 N N . MET A 1 97 ? -5.173 -6.653 4.984 1.00 80.44 97 MET A N 1
ATOM 752 C CA . MET A 1 97 ? -6.550 -6.351 4.575 1.00 80.44 97 MET A CA 1
ATOM 753 C C . MET A 1 97 ? -7.564 -7.238 5.296 1.00 80.44 97 MET A C 1
ATOM 755 O O . MET A 1 97 ? -8.587 -6.735 5.743 1.00 80.44 97 MET A O 1
ATOM 759 N N . GLY A 1 98 ? -7.279 -8.531 5.465 1.00 80.56 98 GLY A N 1
ATOM 760 C CA . GLY A 1 98 ? -8.147 -9.449 6.201 1.00 80.56 98 GLY A CA 1
ATOM 761 C C . GLY A 1 98 ? -8.340 -9.019 7.655 1.00 80.56 98 GLY A C 1
ATOM 762 O O . GLY A 1 98 ? -9.472 -8.961 8.136 1.00 80.56 98 GLY A O 1
ATOM 763 N N . ALA A 1 99 ? -7.255 -8.635 8.335 1.00 84.06 99 ALA A N 1
ATOM 764 C CA . ALA A 1 99 ? -7.315 -8.096 9.691 1.00 84.06 99 ALA A CA 1
ATOM 765 C C . ALA A 1 99 ? -8.079 -6.761 9.746 1.00 84.06 99 ALA A C 1
ATOM 767 O O . ALA A 1 99 ? -8.949 -6.596 10.597 1.00 84.06 99 ALA A O 1
ATOM 768 N N . PHE A 1 100 ? -7.828 -5.845 8.805 1.00 81.06 100 PHE A N 1
ATOM 769 C CA . PHE A 1 100 ? -8.547 -4.570 8.708 1.00 81.06 100 PHE A CA 1
ATOM 770 C C . PHE A 1 100 ? -10.060 -4.757 8.500 1.00 81.06 100 PHE A C 1
ATOM 772 O O . PHE A 1 100 ? -10.862 -4.183 9.237 1.00 81.06 100 PHE A O 1
ATOM 779 N N . CYS A 1 101 ? -10.466 -5.602 7.547 1.00 79.69 101 CYS A N 1
ATOM 780 C CA . CYS A 1 101 ? -11.875 -5.899 7.288 1.00 79.69 101 CYS A CA 1
ATOM 781 C C . CYS A 1 101 ? -12.542 -6.573 8.491 1.00 79.69 101 CYS A C 1
ATOM 783 O O . CYS A 1 101 ? -13.684 -6.255 8.812 1.00 79.69 101 CYS A O 1
ATOM 785 N N . SER A 1 102 ? -11.820 -7.453 9.191 1.00 81.50 102 SER A N 1
ATOM 786 C CA . SER A 1 102 ? -12.313 -8.100 10.411 1.00 81.50 102 SER A CA 1
ATOM 787 C C . SER A 1 102 ? -12.530 -7.088 11.539 1.00 81.50 102 SER A C 1
ATOM 789 O O . SER A 1 102 ? -13.570 -7.122 12.188 1.00 81.50 102 SER A O 1
ATOM 791 N N . ILE A 1 103 ? -11.614 -6.128 11.730 1.00 81.12 103 ILE A N 1
ATOM 792 C CA . ILE A 1 103 ? -11.804 -5.015 12.678 1.00 81.12 103 ILE A CA 1
ATOM 793 C C . ILE A 1 103 ? -13.030 -4.184 12.287 1.00 81.12 103 ILE A C 1
ATOM 795 O O . ILE A 1 103 ? -13.824 -3.836 13.152 1.00 81.12 103 ILE A O 1
ATOM 799 N N . GLY A 1 104 ? -13.215 -3.883 11.000 1.00 73.06 104 GLY A N 1
ATOM 800 C CA . GLY A 1 104 ? -14.376 -3.130 10.520 1.00 73.06 104 GLY A CA 1
ATOM 801 C C . GLY A 1 104 ? -15.704 -3.853 10.766 1.00 73.06 104 GLY A C 1
ATOM 802 O O . GLY A 1 104 ? -16.651 -3.238 11.255 1.00 73.06 104 GLY A O 1
ATOM 803 N N . TYR A 1 105 ? -15.752 -5.156 10.471 1.00 78.12 105 TYR A N 1
ATOM 804 C CA . TYR A 1 105 ? -16.928 -6.008 10.664 1.00 78.12 105 TYR A CA 1
ATOM 805 C C . TYR A 1 105 ? -17.299 -6.155 12.141 1.00 78.12 105 TYR A C 1
ATOM 807 O O . TYR A 1 105 ? -18.463 -6.033 12.504 1.00 78.12 105 TYR A O 1
ATOM 815 N N . VAL A 1 106 ? -16.304 -6.390 12.997 1.00 77.25 106 VAL A N 1
ATOM 816 C CA . VAL A 1 106 ? -16.509 -6.649 14.425 1.00 77.25 106 VAL A CA 1
ATOM 817 C C . VAL A 1 106 ? -16.670 -5.347 15.226 1.00 77.25 106 VAL A C 1
ATOM 819 O O . VAL A 1 106 ? -17.462 -5.281 16.163 1.00 77.25 106 VAL A O 1
ATOM 822 N N . GLY A 1 107 ? -15.972 -4.282 14.832 1.00 71.19 107 GLY A N 1
ATOM 823 C CA . GLY A 1 107 ? -16.009 -2.976 15.490 1.00 71.19 107 GLY A CA 1
ATOM 824 C C . GLY A 1 107 ? -17.322 -2.215 15.298 1.00 71.19 107 GLY A C 1
ATOM 825 O O . GLY A 1 107 ? -17.695 -1.435 16.170 1.00 71.19 107 GLY A O 1
ATOM 826 N N . GLY A 1 108 ? -18.051 -2.459 14.202 1.00 69.69 108 GLY A N 1
ATOM 827 C CA . GLY A 1 108 ? -19.365 -1.853 13.959 1.00 69.69 108 GLY A CA 1
ATOM 828 C C . GLY A 1 108 ? -20.384 -2.184 15.062 1.00 69.69 108 GLY A C 1
ATOM 829 O O . GLY A 1 108 ? -20.832 -1.266 15.748 1.00 69.69 108 GLY A O 1
ATOM 830 N N . PRO A 1 109 ? -20.695 -3.473 15.295 1.00 69.19 109 PRO A N 1
ATOM 831 C CA . PRO A 1 109 ? -21.582 -3.908 16.376 1.00 69.19 109 PRO A CA 1
ATOM 832 C C . PRO A 1 109 ? -21.083 -3.505 17.774 1.00 69.19 109 PRO A C 1
ATOM 834 O O . PRO A 1 109 ? -21.864 -3.054 18.609 1.00 69.19 109 PRO A O 1
ATOM 837 N N . MET A 1 110 ? -19.768 -3.591 18.022 1.00 70.75 110 MET A N 1
ATOM 838 C CA . MET A 1 110 ? -19.170 -3.235 19.322 1.00 70.75 110 MET A CA 1
ATOM 839 C C . MET A 1 110 ? -19.300 -1.752 19.678 1.00 70.75 110 MET A C 1
ATOM 841 O O . MET A 1 110 ? -19.234 -1.399 20.856 1.00 70.75 110 MET A O 1
ATOM 845 N N . ARG A 1 111 ? -19.507 -0.882 18.683 1.00 65.75 111 ARG A N 1
ATOM 846 C CA . ARG A 1 111 ? -19.777 0.543 18.897 1.00 65.75 111 ARG A CA 1
ATOM 847 C C . ARG A 1 111 ? -21.095 0.777 19.634 1.00 65.75 111 ARG A C 1
ATOM 849 O O . ARG A 1 111 ? -21.214 1.767 20.348 1.00 65.75 111 ARG A O 1
ATOM 856 N N . GLU A 1 112 ? -22.070 -0.109 19.446 1.00 68.81 112 GLU A N 1
ATOM 857 C CA . GLU A 1 112 ? -23.424 0.030 19.990 1.00 68.81 112 GLU A CA 1
ATOM 858 C C . GLU A 1 112 ? -23.591 -0.720 21.314 1.00 68.81 112 GLU A C 1
ATOM 860 O O . GLU A 1 112 ? -24.236 -0.217 22.229 1.00 68.81 112 GLU A O 1
ATOM 865 N N . THR A 1 113 ? -22.969 -1.894 21.447 1.00 70.25 113 THR A N 1
ATOM 866 C CA . THR A 1 113 ? -23.085 -2.744 22.646 1.00 70.25 113 THR A CA 1
ATOM 867 C C . THR A 1 113 ? -22.003 -2.493 23.698 1.00 70.25 113 THR A C 1
ATOM 869 O O . THR A 1 113 ? -22.111 -2.990 24.817 1.00 70.25 113 THR A O 1
ATOM 872 N N . GLY A 1 114 ? -20.956 -1.736 23.359 1.00 68.50 114 GLY A N 1
ATOM 873 C CA . GLY A 1 114 ? -19.796 -1.515 24.219 1.00 68.50 114 GLY A CA 1
ATOM 874 C C . GLY A 1 114 ? -18.767 -2.652 24.161 1.00 68.50 114 GLY A C 1
ATOM 875 O O . GLY A 1 114 ? -19.035 -3.769 23.711 1.00 68.50 114 GLY A O 1
ATOM 876 N N . PHE A 1 115 ? -17.545 -2.347 24.601 1.00 73.38 115 PHE A N 1
ATOM 877 C CA . PHE A 1 115 ? -16.417 -3.278 24.578 1.00 73.38 115 PHE A CA 1
ATOM 878 C C . PHE A 1 115 ? -16.440 -4.171 25.831 1.00 73.38 115 PHE A C 1
ATOM 880 O O . PHE A 1 115 ? -16.195 -3.690 26.935 1.00 73.38 115 PHE A O 1
ATOM 887 N N . THR A 1 116 ? -16.757 -5.461 25.678 1.00 75.56 116 THR A N 1
ATOM 888 C CA . THR A 1 116 ? -16.805 -6.436 26.783 1.00 75.56 116 THR A CA 1
ATOM 889 C C . THR A 1 116 ? -15.494 -7.223 26.900 1.00 75.56 116 THR A C 1
ATOM 891 O O . THR A 1 116 ? -14.691 -7.265 25.966 1.00 75.56 116 THR A O 1
ATOM 894 N N . ASN A 1 117 ? -15.269 -7.893 28.038 1.00 73.19 117 ASN A N 1
ATOM 895 C CA . ASN A 1 117 ? -14.078 -8.731 28.249 1.00 73.19 117 ASN A CA 1
ATOM 896 C C . ASN A 1 117 ? -13.951 -9.882 27.239 1.00 73.19 117 ASN A C 1
ATOM 898 O O . ASN A 1 117 ? -12.843 -10.344 27.003 1.00 73.19 117 ASN A O 1
ATOM 902 N N . GLU A 1 118 ? -15.039 -10.325 26.609 1.00 76.00 118 GLU A N 1
ATOM 903 C CA . GLU A 1 118 ? -15.011 -11.363 25.567 1.00 76.00 118 GLU A CA 1
ATOM 904 C C . GLU A 1 118 ? -14.444 -10.849 24.232 1.00 76.00 118 GLU A C 1
ATOM 906 O O . GLU A 1 118 ? -14.026 -11.637 23.389 1.00 76.00 118 GLU A O 1
ATOM 911 N N . ASN A 1 119 ? -14.348 -9.528 24.061 1.00 73.12 119 ASN A N 1
ATOM 912 C CA . ASN A 1 119 ? -13.987 -8.867 22.806 1.00 73.12 119 ASN A CA 1
ATOM 913 C C . ASN A 1 119 ? -12.512 -8.448 22.733 1.00 73.12 119 ASN A C 1
ATOM 915 O O . ASN A 1 119 ? -12.065 -7.901 21.725 1.00 73.12 119 ASN A O 1
ATOM 919 N N . TRP A 1 120 ? -11.730 -8.709 23.785 1.00 79.88 120 TRP A N 1
ATOM 920 C CA . TRP A 1 120 ? -10.336 -8.263 23.885 1.00 79.88 120 TRP A CA 1
ATOM 921 C C . TRP A 1 120 ? -9.445 -8.785 22.746 1.00 79.88 120 TRP A C 1
ATOM 923 O O . TRP A 1 120 ? -8.508 -8.103 22.333 1.00 79.88 120 TRP A O 1
ATOM 933 N N . TRP A 1 121 ? -9.765 -9.957 22.187 1.00 80.31 121 TRP A N 1
ATOM 934 C CA . TRP A 1 121 ? -9.038 -10.557 21.066 1.00 80.31 121 TRP A CA 1
ATOM 935 C C . TRP A 1 121 ? -9.073 -9.688 19.800 1.00 80.31 121 TRP A C 1
ATOM 937 O O . TRP A 1 121 ? -8.156 -9.766 18.986 1.00 80.31 121 TRP A O 1
ATOM 947 N N . VAL A 1 122 ? -10.069 -8.808 19.642 1.00 79.12 122 VAL A N 1
ATOM 948 C CA . VAL A 1 122 ? -10.153 -7.864 18.513 1.00 79.12 122 VAL A CA 1
ATOM 949 C C . VAL A 1 122 ? -8.963 -6.903 18.514 1.00 79.12 122 VAL A C 1
ATOM 951 O O . VAL A 1 122 ? -8.476 -6.513 17.453 1.00 79.12 122 VAL A O 1
ATOM 954 N N . LEU A 1 123 ? -8.412 -6.587 19.691 1.00 80.44 123 LEU A N 1
ATOM 955 C CA . LEU A 1 123 ? -7.204 -5.770 19.807 1.00 80.44 123 LEU A CA 1
ATOM 956 C C . LEU A 1 123 ? -5.970 -6.475 19.233 1.00 80.44 123 LEU A C 1
ATOM 958 O O . LEU A 1 123 ? -5.052 -5.787 18.799 1.00 80.44 123 LEU A O 1
ATOM 962 N N . LEU A 1 124 ? -5.951 -7.815 19.161 1.00 84.62 124 LEU A N 1
ATOM 963 C CA . LEU A 1 124 ? -4.869 -8.580 18.524 1.00 84.62 124 LEU A CA 1
ATOM 964 C C . LEU A 1 124 ? -4.872 -8.424 16.997 1.00 84.62 124 LEU A C 1
ATOM 966 O O . LEU A 1 124 ? -3.827 -8.576 16.366 1.00 84.62 124 LEU A O 1
ATOM 970 N N . LEU A 1 125 ? -6.004 -8.058 16.390 1.00 82.25 125 LEU A N 1
ATOM 971 C CA . LEU A 1 125 ? -6.073 -7.798 14.951 1.00 82.25 125 LEU A CA 1
ATOM 972 C C . LEU A 1 125 ? -5.311 -6.525 14.559 1.00 82.25 125 LEU A C 1
ATOM 974 O O . LEU A 1 125 ? -4.806 -6.440 13.443 1.00 82.25 125 LEU A O 1
ATOM 978 N N . ILE A 1 126 ? -5.174 -5.557 15.472 1.00 82.06 126 ILE A N 1
ATOM 979 C CA . ILE A 1 126 ? -4.446 -4.302 15.233 1.00 82.06 126 ILE A CA 1
ATOM 980 C C . ILE A 1 126 ? -2.951 -4.560 14.951 1.00 82.06 126 ILE A C 1
ATOM 982 O O . ILE A 1 126 ? -2.477 -4.167 13.880 1.00 82.06 126 ILE A O 1
ATOM 986 N N . PRO A 1 127 ? -2.175 -5.236 15.826 1.00 85.81 127 PRO A N 1
ATOM 987 C CA . PRO A 1 127 ? -0.783 -5.556 15.533 1.00 85.81 127 PRO A CA 1
ATOM 988 C C . PRO A 1 127 ? -0.642 -6.507 14.338 1.00 85.81 127 PRO A C 1
ATOM 990 O O . PRO A 1 127 ? 0.313 -6.355 13.581 1.00 85.81 127 PRO A O 1
ATOM 993 N N . VAL A 1 128 ? -1.591 -7.425 14.101 1.00 86.56 128 VAL A N 1
ATOM 994 C CA . VAL A 1 128 ? -1.590 -8.289 12.900 1.00 86.56 128 VAL A CA 1
ATOM 995 C C . VAL A 1 128 ? -1.741 -7.463 11.620 1.00 86.56 128 VAL A C 1
ATOM 997 O O . VAL A 1 128 ? -0.988 -7.664 10.667 1.00 86.56 128 VAL A O 1
ATOM 1000 N N . MET A 1 129 ? -2.653 -6.488 11.610 1.00 85.88 129 MET A N 1
ATOM 1001 C CA . MET A 1 129 ? -2.843 -5.553 10.502 1.00 85.88 129 MET A CA 1
ATOM 1002 C C . MET A 1 129 ? -1.553 -4.773 10.212 1.00 85.88 129 MET A C 1
ATOM 1004 O O . MET A 1 129 ? -1.080 -4.753 9.072 1.00 85.88 129 MET A O 1
ATOM 1008 N N . PHE A 1 130 ? -0.943 -4.171 11.240 1.00 85.19 130 PHE A N 1
ATOM 1009 C CA . PHE A 1 130 ? 0.312 -3.429 11.084 1.00 85.19 130 PHE A CA 1
ATOM 1010 C C . PHE A 1 130 ? 1.477 -4.325 10.651 1.00 85.19 130 PHE A C 1
ATOM 1012 O O . PHE A 1 130 ? 2.281 -3.910 9.816 1.00 85.19 130 PHE A O 1
ATOM 1019 N N . ALA A 1 131 ? 1.562 -5.554 11.162 1.00 84.44 131 ALA A N 1
ATOM 1020 C CA . ALA A 1 131 ? 2.582 -6.516 10.762 1.00 84.44 131 ALA A CA 1
ATOM 1021 C C . ALA A 1 131 ? 2.422 -6.939 9.292 1.00 84.44 131 ALA A C 1
ATOM 1023 O O . ALA A 1 131 ? 3.411 -6.945 8.558 1.00 84.44 131 ALA A O 1
ATOM 1024 N N . GLY A 1 132 ? 1.196 -7.224 8.839 1.00 83.38 132 GLY A N 1
ATOM 1025 C CA . GLY A 1 132 ? 0.897 -7.588 7.450 1.00 83.38 132 GLY A CA 1
ATOM 1026 C C . GLY A 1 132 ? 1.251 -6.471 6.465 1.00 83.38 132 GLY A C 1
ATOM 1027 O O . GLY A 1 132 ? 2.058 -6.672 5.550 1.00 83.38 132 GLY A O 1
ATOM 1028 N N . PHE A 1 133 ? 0.738 -5.258 6.703 1.00 82.88 133 PHE A N 1
ATOM 1029 C CA . PHE A 1 133 ? 1.060 -4.096 5.870 1.00 82.88 133 PHE A CA 1
ATOM 1030 C C . PHE A 1 133 ? 2.537 -3.701 5.953 1.00 82.88 133 PHE A C 1
ATOM 1032 O O . PHE A 1 133 ? 3.152 -3.376 4.935 1.00 82.88 133 PHE A O 1
ATOM 1039 N N . GLY A 1 134 ? 3.141 -3.767 7.141 1.00 84.19 134 GLY A N 1
ATOM 1040 C CA . GLY A 1 134 ? 4.558 -3.480 7.348 1.00 84.19 134 GLY A CA 1
ATOM 1041 C C . GLY A 1 134 ? 5.464 -4.457 6.599 1.00 84.19 134 GLY A C 1
ATOM 1042 O O . GLY A 1 134 ? 6.413 -4.035 5.931 1.00 84.19 134 GLY A O 1
ATOM 1043 N N . TYR A 1 135 ? 5.145 -5.752 6.641 1.00 84.62 135 TYR A N 1
ATOM 1044 C CA . TYR A 1 135 ? 5.856 -6.785 5.893 1.00 84.62 135 TYR A CA 1
ATOM 1045 C C . TYR A 1 135 ? 5.738 -6.564 4.381 1.00 84.62 135 TYR A C 1
ATOM 1047 O O . TYR A 1 135 ? 6.762 -6.505 3.693 1.00 84.62 135 TYR A O 1
ATOM 1055 N N . ALA A 1 136 ? 4.522 -6.349 3.868 1.00 80.56 136 ALA A N 1
ATOM 1056 C CA . ALA A 1 136 ? 4.295 -6.058 2.454 1.00 80.56 136 ALA A CA 1
ATOM 1057 C C . ALA A 1 136 ? 5.054 -4.802 1.995 1.00 80.56 136 ALA A C 1
ATOM 1059 O O . ALA A 1 136 ? 5.759 -4.838 0.984 1.00 80.56 136 ALA A O 1
ATOM 1060 N N . SER A 1 137 ? 4.998 -3.721 2.781 1.00 80.12 137 SER A N 1
ATOM 1061 C CA . SER A 1 137 ? 5.723 -2.478 2.501 1.00 80.12 137 SER A CA 1
ATOM 1062 C C . SER A 1 137 ? 7.237 -2.692 2.484 1.00 80.12 137 SER A C 1
ATOM 1064 O O . SER A 1 137 ? 7.931 -2.166 1.614 1.00 80.12 137 SER A O 1
ATOM 1066 N N . ARG A 1 138 ? 7.779 -3.496 3.409 1.00 84.25 138 ARG A N 1
ATOM 1067 C CA . ARG A 1 138 ? 9.213 -3.814 3.455 1.00 84.25 138 ARG A CA 1
ATOM 1068 C C . ARG A 1 138 ? 9.662 -4.588 2.217 1.00 84.25 138 ARG A C 1
ATOM 1070 O O . ARG A 1 138 ? 10.704 -4.256 1.649 1.00 84.25 138 ARG A O 1
ATOM 1077 N N . ILE A 1 139 ? 8.892 -5.591 1.796 1.00 82.25 139 ILE A N 1
ATOM 1078 C CA . ILE A 1 139 ? 9.169 -6.379 0.587 1.00 82.25 139 ILE A CA 1
ATOM 1079 C C . ILE A 1 139 ? 9.111 -5.488 -0.659 1.00 82.25 139 ILE A C 1
ATOM 1081 O O . ILE A 1 139 ? 10.066 -5.471 -1.438 1.00 82.25 139 ILE A O 1
ATOM 1085 N N . GLN A 1 140 ? 8.065 -4.670 -0.792 1.00 81.62 140 GLN A N 1
ATOM 1086 C CA . GLN A 1 140 ? 7.909 -3.735 -1.905 1.00 81.62 140 GLN A CA 1
ATOM 1087 C C . GLN A 1 140 ? 9.041 -2.698 -1.953 1.00 81.62 140 GLN A C 1
ATOM 1089 O O . GLN A 1 140 ? 9.599 -2.449 -3.019 1.00 81.62 140 GLN A O 1
ATOM 1094 N N . LYS A 1 141 ? 9.441 -2.123 -0.809 1.00 80.88 141 LYS A N 1
ATOM 1095 C CA . LYS A 1 141 ? 10.577 -1.187 -0.726 1.00 80.88 141 LYS A CA 1
ATOM 1096 C C . LYS A 1 141 ? 11.889 -1.846 -1.141 1.00 80.88 141 LYS A C 1
ATOM 1098 O O . LYS A 1 141 ? 12.669 -1.233 -1.867 1.00 80.88 141 LYS A O 1
ATOM 1103 N N . LYS A 1 142 ? 12.140 -3.083 -0.695 1.00 83.94 142 LYS A N 1
ATOM 1104 C CA . LYS A 1 142 ? 13.348 -3.835 -1.067 1.00 83.94 142 LYS A CA 1
ATOM 1105 C C . LYS A 1 142 ? 13.387 -4.089 -2.575 1.00 83.94 142 LYS A C 1
ATOM 1107 O O . LYS A 1 142 ? 14.415 -3.826 -3.192 1.00 83.94 142 LYS A O 1
ATOM 1112 N N . HIS A 1 143 ? 12.271 -4.536 -3.151 1.00 83.38 143 HIS A N 1
ATOM 1113 C CA . HIS A 1 143 ? 12.150 -4.743 -4.591 1.00 83.38 143 HIS A CA 1
ATOM 1114 C C . HIS A 1 143 ? 12.322 -3.433 -5.366 1.00 83.38 143 HIS A C 1
ATOM 1116 O O . HIS A 1 143 ? 13.168 -3.359 -6.243 1.00 83.38 143 HIS A O 1
ATOM 1122 N N . SER A 1 144 ? 11.607 -2.367 -4.994 1.00 79.88 144 SER A N 1
ATOM 1123 C CA . SER A 1 144 ? 11.709 -1.059 -5.652 1.00 79.88 144 SER A CA 1
ATOM 1124 C C . SER A 1 144 ? 13.138 -0.507 -5.621 1.00 79.88 144 SER A C 1
ATOM 1126 O O . SER A 1 144 ? 13.617 0.012 -6.624 1.00 79.88 144 SER A O 1
ATOM 1128 N N . LYS A 1 145 ? 13.866 -0.676 -4.508 1.00 81.94 145 LYS A N 1
ATOM 1129 C CA . LYS A 1 145 ? 15.279 -0.280 -4.422 1.00 81.94 145 LYS A CA 1
ATOM 1130 C C . LYS A 1 145 ? 16.161 -1.096 -5.371 1.00 81.94 145 LYS A C 1
ATOM 1132 O O . LYS A 1 145 ? 17.007 -0.513 -6.039 1.00 81.94 145 LYS A O 1
ATOM 1137 N N . ALA A 1 146 ? 15.967 -2.414 -5.428 1.00 83.56 146 ALA A N 1
ATOM 1138 C CA . ALA A 1 146 ? 16.712 -3.287 -6.335 1.00 83.56 146 ALA A CA 1
ATOM 1139 C C . ALA A 1 146 ? 16.398 -2.978 -7.807 1.00 83.56 146 ALA A C 1
ATOM 1141 O O . ALA A 1 146 ? 17.316 -2.854 -8.609 1.00 83.56 146 ALA A O 1
ATOM 1142 N N . TYR A 1 147 ? 15.121 -2.776 -8.137 1.00 81.50 147 TYR A N 1
ATOM 1143 C CA . TYR A 1 147 ? 14.665 -2.403 -9.472 1.00 81.50 147 TYR A CA 1
ATOM 1144 C C . TYR A 1 147 ? 15.244 -1.057 -9.902 1.00 81.50 147 TYR A C 1
ATOM 1146 O O . TYR A 1 147 ? 15.787 -0.950 -10.993 1.00 81.50 147 TYR A O 1
ATOM 1154 N N . MET A 1 148 ? 15.211 -0.041 -9.032 1.00 78.62 148 MET A N 1
ATOM 1155 C CA . MET A 1 148 ? 15.812 1.253 -9.359 1.00 78.62 148 MET A CA 1
ATOM 1156 C C . MET A 1 148 ? 17.328 1.170 -9.519 1.00 78.62 148 MET A C 1
ATOM 1158 O O . MET A 1 148 ? 17.849 1.793 -10.431 1.00 78.62 148 MET A O 1
ATOM 1162 N N . ALA A 1 149 ? 18.027 0.377 -8.703 1.00 82.44 149 ALA A N 1
ATOM 1163 C CA . ALA A 1 149 ? 19.466 0.176 -8.865 1.00 82.44 149 ALA A CA 1
ATOM 1164 C C . ALA A 1 149 ? 19.813 -0.542 -10.181 1.00 82.44 149 ALA A C 1
ATOM 1166 O O . ALA A 1 149 ? 20.764 -0.150 -10.850 1.00 82.44 149 ALA A O 1
ATOM 1167 N N . TRP A 1 150 ? 19.033 -1.557 -10.568 1.00 83.50 150 TRP A N 1
ATOM 1168 C CA . TRP A 1 150 ? 19.160 -2.217 -11.871 1.00 83.50 150 TRP A CA 1
ATOM 1169 C C . TRP A 1 150 ? 18.872 -1.245 -13.021 1.00 83.50 150 TRP A C 1
ATOM 1171 O O . TRP A 1 150 ? 19.650 -1.144 -13.959 1.00 83.50 150 TRP A O 1
ATOM 1181 N N . ARG A 1 151 ? 17.795 -0.466 -12.929 1.00 75.12 151 ARG A N 1
ATOM 1182 C CA . ARG A 1 151 ? 17.434 0.523 -13.948 1.00 75.12 151 ARG A CA 1
ATOM 1183 C C . ARG A 1 151 ? 18.515 1.592 -14.107 1.00 75.12 151 ARG A C 1
ATOM 1185 O O . ARG A 1 151 ? 18.892 1.932 -15.222 1.00 75.12 151 ARG A O 1
ATOM 1192 N N . ASP A 1 152 ? 19.022 2.118 -12.996 1.00 77.75 152 ASP A N 1
ATOM 1193 C CA . ASP A 1 152 ? 20.050 3.156 -13.008 1.00 77.75 152 ASP A CA 1
ATOM 1194 C C . ASP A 1 152 ? 21.402 2.593 -13.516 1.00 77.75 152 ASP A C 1
ATOM 1196 O O . ASP A 1 152 ? 22.171 3.328 -14.134 1.00 77.75 152 ASP A O 1
ATOM 1200 N N . SER A 1 153 ? 21.682 1.288 -13.354 1.00 75.88 153 SER A N 1
ATOM 1201 C CA . SER A 1 153 ? 22.869 0.654 -13.958 1.00 75.88 153 SER A CA 1
ATOM 1202 C C . SER A 1 153 ? 22.765 0.499 -15.479 1.00 75.88 153 SER A C 1
ATOM 1204 O O . SER A 1 153 ? 23.787 0.570 -16.160 1.00 75.88 153 SER A O 1
ATOM 1206 N N . GLN A 1 154 ? 21.552 0.370 -16.028 1.00 68.19 154 GLN A N 1
ATOM 1207 C CA . GLN A 1 154 ? 21.328 0.429 -17.478 1.00 68.19 154 GLN A CA 1
ATOM 1208 C C . GLN A 1 154 ? 21.537 1.850 -18.033 1.00 68.19 154 GLN A C 1
ATOM 1210 O O . GLN A 1 154 ? 22.036 2.006 -19.143 1.00 68.19 154 GLN A O 1
ATOM 1215 N N . ASP A 1 155 ? 21.221 2.892 -17.252 1.00 61.88 155 ASP A N 1
ATOM 1216 C CA . ASP A 1 155 ? 21.417 4.302 -17.642 1.00 61.88 155 ASP A CA 1
ATOM 1217 C C . ASP A 1 155 ? 22.913 4.695 -17.719 1.00 61.88 155 ASP A C 1
ATOM 1219 O O . ASP A 1 155 ? 23.270 5.605 -18.472 1.00 61.88 155 ASP A O 1
ATOM 1223 N N . HIS A 1 156 ? 23.788 4.005 -16.973 1.00 49.78 156 HIS A N 1
ATOM 1224 C CA . HIS A 1 156 ? 25.247 4.205 -16.968 1.00 49.78 156 HIS A CA 1
ATOM 1225 C C . HIS A 1 156 ? 26.022 3.298 -17.934 1.00 49.78 156 HIS A C 1
ATOM 1227 O O . HIS A 1 156 ? 27.219 3.499 -18.110 1.00 49.78 156 HIS A O 1
ATOM 1233 N N . SER A 1 157 ? 25.364 2.339 -18.591 1.00 45.88 157 SER A N 1
ATOM 1234 C CA . SER A 1 157 ? 25.957 1.504 -19.651 1.00 45.88 157 SER A CA 1
ATOM 1235 C C . SER A 1 157 ? 26.075 2.246 -21.002 1.00 45.88 157 SER A C 1
ATOM 1237 O O . SER A 1 157 ? 26.083 1.610 -22.059 1.00 45.88 157 SER A O 1
ATOM 1239 N N . LYS A 1 158 ? 26.120 3.583 -20.974 1.00 40.81 158 LYS A N 1
ATOM 1240 C CA . LYS A 1 158 ? 26.327 4.448 -22.141 1.00 40.81 158 LYS A CA 1
ATOM 1241 C C . LYS A 1 158 ? 27.801 4.753 -22.343 1.00 40.81 158 LYS A C 1
ATOM 1243 O O . LYS A 1 158 ? 28.461 5.085 -21.335 1.00 40.81 158 LYS A O 1
#

Secondary structure (DSSP, 8-state):
-PPPPPPPPP-TTTHHHHHHHHHHHHHHHHH--S-HHHHHHHHHHHHHHHHHHHHHHHHHHHHHHHHHHTS-TT--TTTTPPPP-HHHHHHHHHHHHHHHHHHHHHHHHHHHH---GGGTTHHHHHHHHHHHHHHHHHHHHHHHHHHHHHHHHHHT--

Organism: Pseudomonas putida (NCBI:txid303)

Radius of gyration: 20.71 Å; chains: 1; bounding box: 50×28×59 Å

Foldseek 3Di:
DDAQDAQPDQPVPQQVVLQVQLLVLQVCLLPDLDDVVSSVVSNVSNVVSVVVNVVSVVVNVVSRVVSVVPGDPVDDPCVPQDDQPVPQLVQLVCQLVVLVVVLSVVSVVCSPVPDDPVNVCNVVSVVSNCRSNVRNVVSVVVSVVSRVVVSVVSVVVD